Protein AF-A0A167E5V2-F1 (afdb_monomer)

pLDDT: mean 90.25, std 8.78, range [51.09, 97.5]

Secondary structure (DSSP, 8-state):
--HHHHHHHHHHHHHTT-SSHHHHHHHHHHHHHHHH-GGGHHHHHH-HHHHHHHHHHHHHHTT-SSHHHHHHHTT-

Nearest PDB structures (foldseek):
  5tqc-assembly1_A  TM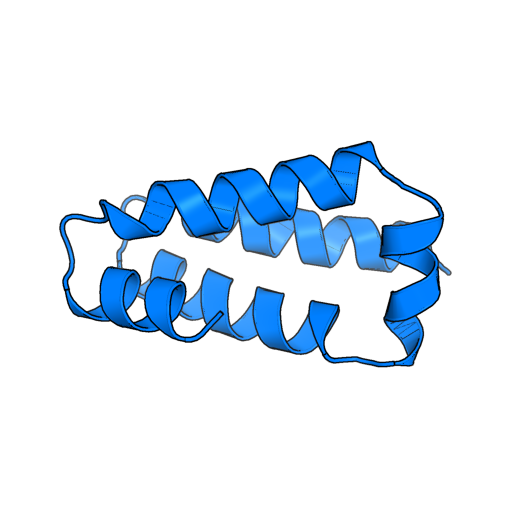=8.269E-01  e=1.191E+00  Homo sapiens
  5yvh-assembly1_A  TM=7.395E-01  e=1.413E+00  Homo sapiens
  8sgh-assembly1_A  TM=7.781E-01  e=1.990E+00  Homo sapiens
  3sla-assembly5_E  TM=3.563E-01  e=1.677E+00  Homo sapiens
  4djs-assembly1_A  TM=4.915E-01  e=4.959E+00  Homo sapiens

Structure (mmCIF, N/CA/C/O backbone):
data_AF-A0A167E5V2-F1
#
_entry.id   AF-A0A167E5V2-F1
#
loop_
_atom_site.group_PDB
_atom_site.id
_atom_site.type_symbol
_atom_site.label_atom_id
_atom_site.label_alt_id
_atom_site.label_comp_id
_atom_site.label_asym_id
_atom_site.label_entity_id
_atom_site.label_seq_id
_atom_site.pdbx_PDB_ins_code
_atom_site.Cartn_x
_atom_site.Cartn_y
_atom_site.Cartn_z
_atom_site.occupancy
_atom_site.B_iso_or_equiv
_atom_site.auth_seq_id
_atom_site.auth_comp_id
_atom_site.auth_asym_id
_atom_site.auth_atom_id
_atom_site.pdbx_PDB_model_num
ATOM 1 N N . MET A 1 1 ? 5.816 -10.980 -21.385 1.00 51.09 1 MET A N 1
ATOM 2 C CA . MET A 1 1 ? 5.547 -11.405 -19.991 1.00 51.09 1 MET A CA 1
ATOM 3 C C . MET A 1 1 ? 5.285 -10.239 -19.016 1.00 51.09 1 MET A C 1
ATOM 5 O O . MET A 1 1 ? 5.186 -10.496 -17.829 1.00 51.09 1 MET A O 1
ATOM 9 N N . GLN A 1 2 ? 5.084 -8.987 -19.466 1.00 53.59 2 GLN A N 1
ATOM 10 C CA . GLN A 1 2 ? 4.747 -7.858 -18.568 1.00 53.59 2 GLN A CA 1
ATOM 11 C C . GLN A 1 2 ? 3.267 -7.820 -18.137 1.00 53.59 2 GLN A C 1
ATOM 13 O O . GLN A 1 2 ? 2.981 -7.539 -16.980 1.00 53.59 2 GLN A O 1
ATOM 18 N N . ALA A 1 3 ? 2.329 -8.192 -19.020 1.00 57.53 3 ALA A N 1
ATOM 19 C CA . ALA A 1 3 ? 0.889 -8.176 -18.720 1.00 57.53 3 ALA A CA 1
ATOM 20 C C . ALA A 1 3 ? 0.501 -9.034 -17.497 1.00 57.53 3 ALA A C 1
ATOM 22 O O . ALA A 1 3 ? -0.420 -8.695 -16.759 1.00 57.53 3 ALA A O 1
ATOM 23 N N . SER A 1 4 ? 1.235 -10.122 -17.248 1.00 69.88 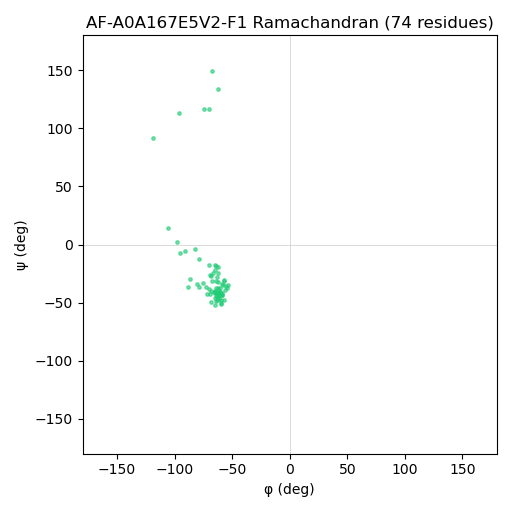4 SER A N 1
ATOM 24 C CA . SER A 1 4 ? 0.997 -11.013 -16.109 1.00 69.88 4 SER A CA 1
ATOM 25 C C . SER A 1 4 ? 1.329 -10.368 -14.760 1.00 69.88 4 SER A C 1
ATOM 27 O O . SER A 1 4 ? 0.746 -10.765 -13.760 1.00 69.88 4 SER A O 1
ATOM 29 N N . ARG A 1 5 ? 2.240 -9.384 -14.711 1.00 83.62 5 ARG A N 1
ATOM 30 C CA . ARG A 1 5 ? 2.670 -8.731 -13.460 1.00 83.62 5 ARG A CA 1
ATOM 31 C C . ARG A 1 5 ? 1.800 -7.541 -13.086 1.00 83.62 5 ARG A C 1
ATOM 33 O O . ARG A 1 5 ? 1.462 -7.402 -11.916 1.00 83.62 5 ARG A O 1
ATOM 40 N N . SER A 1 6 ? 1.333 -6.767 -14.067 1.00 84.31 6 SER A N 1
ATOM 41 C CA . SER A 1 6 ? 0.298 -5.749 -13.832 1.00 84.31 6 SER A CA 1
ATOM 42 C C . SER A 1 6 ? -0.946 -6.351 -13.175 1.00 84.31 6 SER A C 1
ATOM 44 O O . SER A 1 6 ? -1.526 -5.735 -12.289 1.00 84.31 6 SER A O 1
ATOM 46 N N . TYR A 1 7 ? -1.317 -7.580 -13.555 1.00 88.44 7 TYR A N 1
ATOM 47 C CA . TYR A 1 7 ? -2.409 -8.312 -12.913 1.00 88.44 7 TYR A CA 1
ATOM 48 C C . TYR A 1 7 ? -2.135 -8.615 -11.432 1.00 88.44 7 TYR A C 1
ATOM 50 O O . TYR A 1 7 ? -3.027 -8.453 -1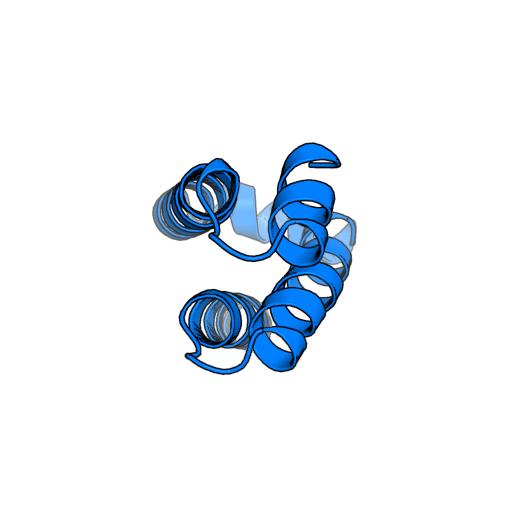0.607 1.00 88.44 7 TYR A O 1
ATOM 58 N N . VAL A 1 8 ? -0.908 -9.017 -11.080 1.00 90.81 8 VAL A N 1
ATOM 59 C CA . VAL A 1 8 ? -0.531 -9.281 -9.679 1.00 90.81 8 VAL A CA 1
ATOM 60 C C . VAL A 1 8 ? -0.614 -8.001 -8.852 1.00 90.81 8 VAL A C 1
ATOM 62 O O . VAL A 1 8 ? -1.199 -8.013 -7.775 1.00 90.81 8 VAL A O 1
ATOM 65 N N . ILE A 1 9 ? -0.107 -6.886 -9.381 1.00 91.94 9 ILE A N 1
ATOM 66 C CA . ILE A 1 9 ? -0.199 -5.585 -8.709 1.00 91.94 9 ILE A CA 1
ATOM 67 C C . ILE A 1 9 ? -1.662 -5.179 -8.537 1.00 91.94 9 ILE A C 1
ATOM 69 O O . ILE A 1 9 ? -2.045 -4.777 -7.444 1.00 91.94 9 ILE A O 1
ATOM 73 N N . GLN A 1 10 ? -2.493 -5.331 -9.571 1.00 92.50 10 GLN A N 1
ATOM 74 C CA . GLN A 1 10 ? -3.920 -5.027 -9.469 1.00 92.50 10 GLN A CA 1
ATOM 75 C C . GLN A 1 10 ? -4.606 -5.886 -8.400 1.00 92.50 10 GLN A C 1
ATOM 77 O O . GLN A 1 10 ? -5.331 -5.344 -7.574 1.00 92.50 10 GLN A O 1
ATOM 82 N N . ALA A 1 11 ? -4.314 -7.186 -8.340 1.00 93.88 11 ALA A N 1
ATOM 83 C CA . ALA A 1 11 ? -4.849 -8.057 -7.298 1.00 93.88 11 ALA A CA 1
ATOM 84 C C . ALA A 1 11 ? -4.419 -7.608 -5.887 1.00 93.88 11 ALA A C 1
ATOM 86 O O . ALA A 1 11 ? -5.219 -7.663 -4.955 1.00 93.88 11 ALA A O 1
ATOM 87 N N . SER A 1 12 ? -3.183 -7.125 -5.715 1.00 95.06 12 SER A N 1
ATOM 88 C CA . SER A 1 12 ? -2.737 -6.533 -4.447 1.00 95.06 12 SER A CA 1
ATOM 89 C C . SER A 1 12 ? -3.493 -5.244 -4.115 1.00 95.06 12 SER A C 1
ATOM 91 O O . SER A 1 12 ? -3.873 -5.043 -2.964 1.00 95.06 12 SER A O 1
ATOM 93 N N . LEU A 1 13 ? -3.763 -4.390 -5.109 1.00 95.06 13 LEU A N 1
ATOM 94 C CA . LEU A 1 13 ? -4.568 -3.176 -4.926 1.00 95.06 13 LEU A CA 1
ATOM 95 C C . LEU A 1 13 ? -6.015 -3.494 -4.537 1.00 95.06 13 LEU A C 1
ATOM 97 O O . LEU A 1 13 ? -6.579 -2.798 -3.695 1.00 95.06 13 LEU A O 1
ATOM 101 N N . ASP A 1 14 ? -6.592 -4.555 -5.097 1.00 95.62 14 ASP A N 1
ATOM 102 C CA . ASP A 1 14 ? -7.945 -4.997 -4.761 1.00 95.62 14 ASP A CA 1
ATOM 103 C C . ASP A 1 14 ? -8.014 -5.463 -3.295 1.00 95.62 14 ASP A C 1
ATOM 105 O O . ASP A 1 14 ? -8.918 -5.058 -2.562 1.00 95.62 14 ASP A O 1
ATOM 109 N N . LYS A 1 15 ? -7.002 -6.208 -2.819 1.00 96.19 15 LYS A N 1
ATOM 110 C CA . LYS A 1 15 ? -6.889 -6.610 -1.401 1.00 96.19 15 LYS A CA 1
ATOM 111 C C . LYS A 1 15 ? -6.833 -5.416 -0.447 1.00 96.19 15 LYS A C 1
ATOM 113 O O . LYS A 1 15 ? -7.376 -5.491 0.650 1.00 96.19 15 LYS A O 1
ATOM 118 N N . LEU A 1 16 ? -6.219 -4.296 -0.845 1.00 95.38 16 LEU A N 1
ATOM 119 C CA . LEU A 1 16 ? -6.171 -3.086 -0.012 1.00 95.38 16 LEU A CA 1
ATOM 120 C C . LEU A 1 16 ? -7.556 -2.473 0.237 1.00 95.38 16 LEU A C 1
ATOM 122 O O . LEU A 1 16 ? -7.698 -1.676 1.164 1.00 95.38 16 LEU A O 1
ATOM 126 N N . GLN A 1 17 ? -8.568 -2.808 -0.564 1.00 94.62 17 GLN A N 1
ATOM 127 C CA . GLN A 1 17 ? -9.941 -2.325 -0.392 1.00 94.62 17 GLN A CA 1
ATOM 128 C C . GLN A 1 17 ? -10.842 -3.320 0.348 1.00 94.62 17 GLN A C 1
ATOM 130 O O . GLN A 1 17 ? -12.024 -3.035 0.537 1.00 94.62 17 GLN A O 1
ATOM 135 N N . ASP A 1 18 ? -10.304 -4.462 0.780 1.00 97.44 18 ASP A N 1
ATOM 136 C CA . ASP A 1 18 ? -11.091 -5.478 1.466 1.00 97.44 18 ASP A CA 1
ATOM 137 C C . ASP A 1 18 ? -11.565 -5.000 2.850 1.00 97.44 18 ASP A C 1
ATOM 139 O O . ASP A 1 18 ? -10.906 -4.207 3.535 1.00 97.44 18 ASP A O 1
ATOM 143 N N . ILE A 1 19 ? -12.730 -5.489 3.271 1.00 96.06 19 ILE A N 1
ATOM 144 C CA . ILE A 1 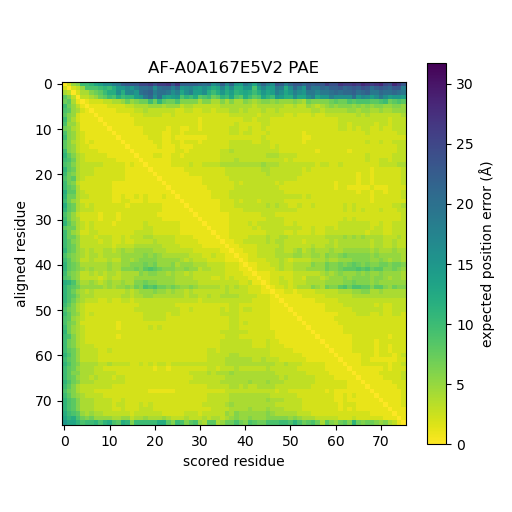19 ? -13.278 -5.222 4.601 1.00 96.06 19 ILE A CA 1
ATOM 145 C C . ILE A 1 19 ? -12.428 -5.880 5.694 1.00 96.06 19 ILE A C 1
ATOM 147 O O . ILE A 1 19 ? -12.303 -5.325 6.789 1.00 96.06 19 ILE A O 1
ATOM 151 N N . ASP A 1 20 ? -11.804 -7.015 5.379 1.00 97.38 20 ASP A N 1
ATOM 152 C CA . ASP A 1 20 ? -10.922 -7.747 6.272 1.00 97.38 20 ASP A CA 1
ATOM 153 C C . ASP A 1 20 ? -9.564 -7.026 6.400 1.00 97.38 20 ASP A C 1
ATOM 155 O O . ASP A 1 20 ? -8.832 -6.877 5.413 1.00 97.38 20 ASP A O 1
ATOM 159 N N . PRO A 1 21 ? -9.199 -6.551 7.604 1.00 96.06 21 PRO A N 1
ATOM 160 C CA . PRO A 1 21 ? -7.923 -5.883 7.811 1.00 96.06 21 PRO A CA 1
ATOM 161 C C . PRO A 1 21 ? -6.704 -6.773 7.562 1.00 96.06 21 PRO A C 1
ATOM 163 O O . PRO A 1 21 ? -5.673 -6.244 7.143 1.00 96.06 21 PRO A O 1
ATOM 166 N N . ASP A 1 22 ? -6.813 -8.090 7.738 1.00 96.69 22 ASP A N 1
ATOM 167 C CA . ASP A 1 22 ? -5.712 -9.017 7.475 1.00 96.69 22 ASP A CA 1
ATOM 168 C C . ASP A 1 22 ? -5.444 -9.109 5.969 1.00 96.69 22 ASP A C 1
ATOM 170 O O . ASP A 1 22 ? -4.291 -9.124 5.532 1.00 96.69 22 ASP A O 1
ATOM 174 N N . LEU A 1 23 ? -6.502 -9.086 5.148 1.00 97.19 23 LEU A N 1
ATOM 175 C CA .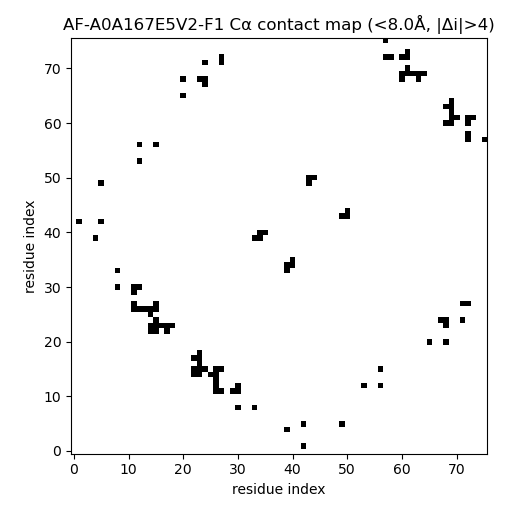 LEU A 1 23 ? -6.371 -9.006 3.691 1.00 97.19 23 LEU A CA 1
ATOM 176 C C . LEU A 1 23 ? -5.754 -7.679 3.253 1.00 97.19 23 LEU A C 1
ATOM 178 O O . LEU A 1 23 ? -4.864 -7.687 2.398 1.00 97.19 23 LEU A O 1
ATOM 182 N N . ARG A 1 24 ? -6.144 -6.555 3.869 1.00 97.06 24 ARG A N 1
ATOM 183 C CA . ARG A 1 24 ? -5.504 -5.257 3.595 1.00 97.06 24 ARG A CA 1
ATOM 184 C C . ARG A 1 24 ? -4.022 -5.268 3.966 1.00 97.06 24 ARG A C 1
ATOM 186 O O . ARG A 1 24 ? -3.189 -4.813 3.186 1.00 97.06 24 ARG A O 1
ATOM 193 N N . PHE A 1 25 ? -3.670 -5.830 5.119 1.00 95.50 25 PHE A N 1
ATOM 194 C CA . PHE A 1 25 ? -2.279 -5.982 5.538 1.00 95.50 25 PHE A CA 1
ATOM 195 C C . PHE A 1 25 ? -1.478 -6.859 4.564 1.00 95.50 25 PHE A C 1
ATOM 197 O O . PHE A 1 25 ? -0.388 -6.478 4.130 1.00 95.50 25 PHE A O 1
ATOM 204 N N . MET A 1 26 ? -2.024 -8.015 4.174 1.00 94.69 26 MET A N 1
ATOM 205 C CA . MET A 1 26 ? -1.398 -8.896 3.184 1.00 94.69 26 MET A CA 1
ATOM 206 C C . MET A 1 26 ? -1.232 -8.198 1.831 1.00 94.69 26 MET A C 1
ATOM 208 O O . MET A 1 26 ? -0.169 -8.302 1.223 1.00 94.69 26 MET A O 1
ATOM 212 N N . GLY A 1 27 ? -2.235 -7.432 1.391 1.00 94.50 27 GLY A N 1
ATOM 213 C CA . GLY A 1 27 ? -2.174 -6.631 0.169 1.00 94.50 27 GLY A CA 1
ATOM 214 C C . GLY A 1 27 ? -0.998 -5.656 0.165 1.00 94.50 27 GLY A C 1
ATOM 215 O O . GLY A 1 27 ? -0.309 -5.535 -0.845 1.00 94.50 27 GLY A O 1
ATOM 216 N N . PHE A 1 28 ? -0.700 -5.032 1.308 1.00 93.56 28 PHE A N 1
ATOM 217 C CA . PHE A 1 28 ? 0.497 -4.209 1.461 1.00 93.56 28 PHE A CA 1
ATOM 218 C C . PHE A 1 28 ? 1.784 -5.013 1.319 1.00 93.56 28 PHE A C 1
ATOM 220 O O . PHE A 1 28 ? 2.674 -4.614 0.570 1.00 93.56 28 PHE A O 1
ATOM 227 N N . SER A 1 29 ? 1.898 -6.149 2.007 1.00 91.50 29 SER A N 1
ATOM 228 C CA . SER A 1 29 ? 3.111 -6.961 1.911 1.00 91.50 29 SER A CA 1
ATOM 229 C C . SER A 1 29 ? 3.365 -7.434 0.477 1.00 91.50 29 SER A C 1
ATOM 231 O O . SER A 1 29 ? 4.501 -7.370 0.005 1.00 91.50 29 SER A O 1
ATOM 233 N N . ASP A 1 30 ? 2.318 -7.871 -0.223 1.00 93.25 30 ASP A N 1
ATOM 234 C CA . ASP A 1 30 ? 2.401 -8.322 -1.612 1.00 93.25 30 ASP A CA 1
ATOM 235 C C . ASP A 1 30 ? 2.792 -7.174 -2.546 1.00 93.25 30 ASP A C 1
ATOM 237 O O . ASP A 1 30 ? 3.689 -7.315 -3.377 1.00 93.25 30 ASP A O 1
ATOM 241 N N . LEU A 1 31 ? 2.154 -6.011 -2.386 1.00 93.31 31 LEU A N 1
ATOM 242 C CA . LEU A 1 31 ? 2.454 -4.827 -3.182 1.00 93.31 31 LEU A CA 1
ATOM 243 C C . LEU A 1 31 ? 3.915 -4.387 -2.994 1.00 93.31 31 LEU A C 1
ATOM 245 O O . LEU A 1 31 ? 4.576 -4.034 -3.971 1.00 93.31 31 LEU A O 1
ATOM 249 N N . ASN A 1 32 ? 4.440 -4.440 -1.762 1.00 91.31 32 ASN A N 1
ATOM 250 C CA . ASN A 1 32 ? 5.814 -4.020 -1.469 1.00 91.31 32 ASN A CA 1
ATOM 251 C C . ASN A 1 32 ? 6.825 -4.935 -2.160 1.00 91.31 32 ASN A C 1
ATOM 253 O O . ASN A 1 32 ? 7.798 -4.467 -2.752 1.00 91.31 32 ASN A O 1
ATOM 257 N N . ASN A 1 33 ? 6.557 -6.240 -2.147 1.00 91.06 33 ASN A N 1
ATOM 258 C CA . ASN A 1 33 ? 7.382 -7.223 -2.841 1.00 91.06 33 ASN A CA 1
ATOM 259 C C . ASN A 1 33 ? 7.403 -6.983 -4.357 1.00 91.06 33 ASN A C 1
ATOM 261 O O . ASN A 1 33 ? 8.450 -7.132 -4.983 1.00 91.06 33 ASN A O 1
ATOM 265 N N . GLU A 1 34 ? 6.281 -6.579 -4.960 1.00 90.44 34 GLU A N 1
ATOM 266 C CA . GLU A 1 34 ? 6.238 -6.297 -6.398 1.00 90.44 34 GLU A CA 1
ATOM 267 C C . GLU A 1 34 ? 6.954 -4.986 -6.764 1.00 90.44 34 GLU A C 1
ATOM 269 O O . GLU A 1 34 ? 7.604 -4.930 -7.806 1.00 90.44 34 GLU A O 1
ATOM 274 N N . ILE A 1 35 ? 6.882 -3.941 -5.935 1.00 87.62 35 ILE A N 1
ATOM 275 C CA . ILE A 1 35 ? 7.484 -2.630 -6.251 1.00 87.62 35 ILE A CA 1
ATOM 276 C C . ILE A 1 35 ? 8.988 -2.603 -5.968 1.00 87.62 35 ILE A C 1
ATOM 278 O O . ILE A 1 35 ? 9.746 -1.965 -6.696 1.00 87.62 35 ILE A O 1
ATOM 282 N N . THR A 1 36 ? 9.435 -3.318 -4.935 1.00 88.94 36 THR A N 1
ATOM 283 C CA . THR A 1 36 ? 10.864 -3.426 -4.600 1.00 88.94 36 THR A CA 1
ATOM 284 C C . THR A 1 36 ? 11.612 -4.416 -5.491 1.00 88.94 36 THR A C 1
ATOM 286 O O . THR A 1 36 ? 12.843 -4.406 -5.506 1.00 88.94 36 THR A O 1
ATOM 289 N N . ASN A 1 37 ? 10.901 -5.244 -6.264 1.00 89.75 37 ASN A N 1
ATOM 290 C CA . ASN A 1 37 ? 11.512 -6.150 -7.226 1.00 89.75 37 ASN A CA 1
ATOM 291 C C . ASN A 1 37 ? 12.108 -5.367 -8.420 1.00 89.75 37 ASN A C 1
ATOM 293 O O . ASN A 1 37 ? 11.352 -4.765 -9.191 1.00 89.75 37 ASN A O 1
ATOM 297 N N . PRO A 1 38 ? 13.438 -5.415 -8.642 1.00 87.31 38 PRO A N 1
ATOM 298 C CA . PRO A 1 38 ? 14.092 -4.704 -9.742 1.00 87.31 38 PRO A CA 1
ATOM 299 C C . PRO A 1 38 ? 13.554 -5.072 -11.130 1.00 87.31 38 PRO A C 1
ATOM 301 O O . PRO A 1 38 ? 13.511 -4.216 -12.016 1.00 87.31 38 PRO A O 1
ATOM 304 N N . ASP A 1 39 ? 13.085 -6.310 -11.312 1.00 88.06 39 ASP A N 1
ATOM 305 C CA . ASP A 1 39 ? 12.534 -6.789 -12.584 1.00 88.06 39 ASP A CA 1
ATOM 306 C C . ASP A 1 39 ? 11.244 -6.045 -12.976 1.00 88.06 39 ASP A C 1
ATOM 308 O O . ASP A 1 39 ? 10.889 -5.971 -14.156 1.00 88.06 39 ASP A O 1
ATOM 312 N N . ASN A 1 40 ? 10.556 -5.450 -11.996 1.00 86.75 40 ASN A N 1
ATOM 313 C CA . ASN A 1 40 ? 9.305 -4.722 -12.187 1.00 86.75 40 ASN A CA 1
ATOM 314 C C . ASN A 1 40 ? 9.500 -3.205 -12.357 1.00 86.75 40 ASN A C 1
ATOM 316 O O . ASN A 1 40 ? 8.547 -2.511 -12.711 1.00 8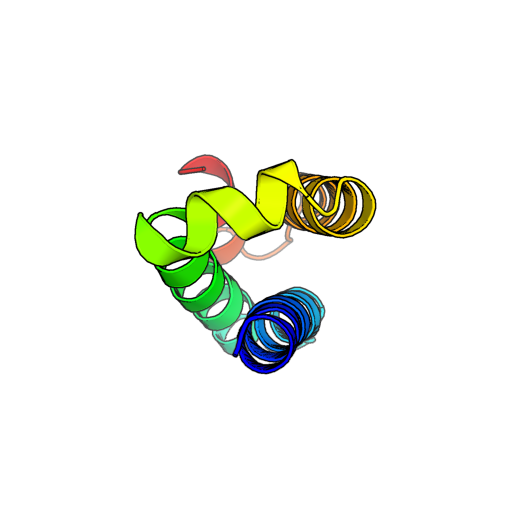6.75 40 ASN A O 1
ATOM 320 N N . ALA A 1 41 ? 10.711 -2.663 -12.180 1.00 82.75 41 ALA A N 1
ATOM 321 C CA . ALA A 1 41 ? 10.958 -1.214 -12.245 1.00 82.75 41 ALA A CA 1
ATOM 322 C C . ALA A 1 41 ? 10.545 -0.586 -13.596 1.00 82.75 41 ALA A C 1
ATOM 324 O O . ALA A 1 41 ? 10.020 0.531 -13.660 1.00 82.75 41 ALA A O 1
ATOM 325 N N . GLY A 1 42 ? 10.721 -1.333 -14.693 1.00 84.88 42 GLY A N 1
ATOM 326 C CA . GLY A 1 42 ? 10.300 -0.905 -16.030 1.00 84.88 42 GLY A CA 1
ATOM 327 C C . GLY A 1 42 ? 8.779 -0.791 -16.195 1.00 84.88 42 GLY A C 1
ATOM 328 O O . GLY A 1 42 ? 8.320 -0.019 -17.034 1.00 84.88 42 GLY A O 1
ATOM 329 N N . LEU A 1 43 ? 7.994 -1.509 -15.385 1.00 85.00 43 LEU A N 1
ATOM 330 C CA . LEU A 1 43 ? 6.532 -1.509 -15.443 1.00 85.00 43 LEU A CA 1
ATOM 331 C C . LEU A 1 43 ? 5.956 -0.159 -14.994 1.00 85.00 43 LEU A C 1
ATOM 333 O O . LEU A 1 43 ? 5.172 0.450 -15.714 1.00 85.00 43 LEU A O 1
ATOM 337 N N . PHE A 1 44 ? 6.410 0.340 -13.844 1.00 84.38 44 PHE A N 1
ATOM 338 C CA . PHE A 1 44 ? 5.965 1.619 -13.275 1.00 84.38 44 PHE A CA 1
ATOM 339 C C . PHE A 1 44 ? 6.418 2.826 -14.105 1.00 84.38 44 PHE A C 1
ATOM 341 O O . PHE A 1 44 ? 5.760 3.867 -14.118 1.00 84.38 44 PHE A O 1
ATOM 348 N N . SER A 1 45 ? 7.529 2.668 -14.829 1.00 85.00 45 SER A N 1
ATOM 349 C CA . SER A 1 45 ? 8.040 3.677 -15.763 1.00 85.00 45 SER A CA 1
ATOM 350 C C . SER A 1 45 ? 7.232 3.732 -17.065 1.00 85.00 45 SER A C 1
ATOM 352 O O . SER A 1 45 ? 7.098 4.796 -17.663 1.00 85.00 45 SER A O 1
ATOM 354 N N . ALA A 1 46 ? 6.704 2.588 -17.513 1.00 87.31 46 ALA A N 1
ATOM 355 C CA . ALA A 1 46 ? 5.930 2.471 -18.747 1.00 87.31 46 ALA A CA 1
ATOM 356 C C . ALA A 1 46 ? 4.432 2.770 -18.556 1.00 87.31 46 ALA A C 1
ATOM 358 O O . ALA A 1 46 ? 3.788 3.253 -19.486 1.00 87.31 46 ALA A O 1
ATOM 359 N N . A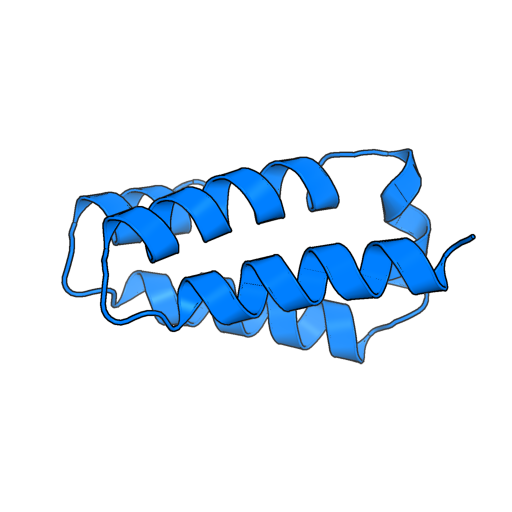SP A 1 47 ? 3.882 2.503 -17.368 1.00 88.94 47 ASP A N 1
ATOM 360 C CA . ASP A 1 47 ? 2.466 2.696 -17.047 1.00 88.94 47 ASP A CA 1
ATOM 361 C C . ASP A 1 47 ? 2.278 3.706 -15.905 1.00 88.94 47 ASP A C 1
ATOM 363 O O . ASP A 1 47 ? 2.248 3.382 -14.715 1.00 88.94 47 ASP A O 1
ATOM 367 N N . VAL A 1 48 ? 2.118 4.973 -16.290 1.00 90.25 48 VAL A N 1
ATOM 368 C CA . VAL A 1 48 ? 1.880 6.083 -15.356 1.00 90.25 48 VAL A CA 1
ATOM 369 C C . VAL A 1 48 ? 0.555 5.921 -14.608 1.00 90.25 48 VAL A C 1
ATOM 371 O O . VAL A 1 48 ? 0.441 6.374 -13.466 1.00 90.25 48 VAL A O 1
ATOM 374 N N . GLN A 1 49 ? -0.456 5.300 -15.223 1.00 91.25 49 GLN A N 1
ATOM 375 C CA . GLN A 1 49 ? -1.757 5.137 -14.582 1.00 91.25 49 GLN A CA 1
ATOM 376 C C . GLN A 1 49 ? -1.679 4.103 -13.461 1.00 91.25 49 GLN A C 1
ATOM 378 O O . GLN A 1 49 ? -2.184 4.360 -12.368 1.00 91.25 49 GLN A O 1
ATOM 383 N N . LEU A 1 50 ? -0.990 2.986 -13.697 1.00 90.44 50 LEU A N 1
ATOM 384 C CA . LEU A 1 50 ? -0.700 1.998 -12.664 1.00 90.44 50 LEU A CA 1
ATOM 385 C C . LEU A 1 50 ? 0.055 2.633 -11.490 1.00 90.44 50 LEU A C 1
ATOM 387 O O . LEU A 1 50 ? -0.357 2.482 -10.342 1.00 90.44 50 LEU A O 1
ATOM 391 N N . THR A 1 51 ? 1.098 3.414 -11.775 1.00 91.25 51 THR A N 1
ATOM 392 C CA . THR A 1 51 ? 1.878 4.121 -10.747 1.00 91.25 51 THR A CA 1
ATOM 393 C C . THR A 1 51 ? 1.013 5.074 -9.920 1.00 91.25 51 THR A C 1
ATOM 395 O O . THR A 1 51 ? 1.095 5.081 -8.692 1.00 91.25 51 THR A O 1
ATOM 398 N N . ARG A 1 52 ? 0.119 5.840 -10.559 1.00 94.00 52 ARG A N 1
ATOM 399 C CA . ARG A 1 52 ? -0.836 6.708 -9.847 1.00 94.00 52 ARG A CA 1
ATOM 400 C C . ARG A 1 52 ? -1.790 5.915 -8.960 1.00 94.00 52 ARG A C 1
ATOM 402 O O . ARG A 1 52 ? -2.034 6.326 -7.830 1.00 94.00 52 ARG A O 1
ATOM 409 N N . ASN A 1 53 ? -2.318 4.797 -9.454 1.00 93.69 53 ASN A N 1
ATOM 410 C CA . ASN A 1 53 ? -3.234 3.953 -8.688 1.00 93.69 53 ASN A CA 1
ATOM 411 C C . ASN A 1 53 ? -2.554 3.394 -7.432 1.00 93.69 53 ASN A C 1
ATOM 413 O O . ASN A 1 53 ? -3.143 3.443 -6.356 1.00 93.69 53 ASN A O 1
ATOM 417 N N . VAL A 1 54 ? -1.305 2.938 -7.559 1.00 93.00 54 VAL A N 1
ATOM 418 C CA . VAL A 1 54 ? -0.489 2.461 -6.433 1.00 93.00 54 VAL A CA 1
ATOM 419 C C . VAL A 1 54 ? -0.287 3.558 -5.391 1.00 93.00 54 VAL A C 1
ATOM 421 O O . VAL A 1 54 ? -0.593 3.345 -4.220 1.00 93.00 54 VAL A O 1
ATOM 424 N N . ILE A 1 55 ? 0.161 4.746 -5.808 1.00 93.31 55 ILE A N 1
ATOM 425 C CA . ILE A 1 55 ? 0.391 5.873 -4.891 1.00 93.31 55 ILE A CA 1
ATOM 426 C C . ILE A 1 55 ? -0.905 6.253 -4.166 1.00 93.31 55 ILE A C 1
ATOM 428 O O . ILE A 1 55 ? -0.916 6.371 -2.943 1.00 93.31 55 ILE A O 1
ATOM 432 N N . ASN A 1 56 ? -2.013 6.395 -4.896 1.00 95.06 56 ASN A N 1
ATOM 433 C CA . ASN A 1 56 ? -3.305 6.745 -4.303 1.00 95.06 56 ASN A CA 1
ATOM 434 C C . ASN A 1 56 ? -3.791 5.681 -3.312 1.00 95.06 56 ASN A C 1
ATOM 436 O O . ASN A 1 56 ? -4.333 6.026 -2.263 1.00 95.06 56 ASN A O 1
ATOM 440 N N . ALA A 1 57 ? -3.584 4.398 -3.622 1.00 93.12 57 ALA A N 1
ATOM 441 C CA . ALA A 1 57 ? -3.944 3.315 -2.722 1.00 93.12 57 ALA A CA 1
ATOM 442 C C . ALA A 1 57 ? -3.145 3.396 -1.416 1.00 93.12 57 ALA A C 1
ATOM 444 O O . ALA A 1 57 ? -3.756 3.372 -0.352 1.00 93.12 57 ALA A O 1
ATOM 445 N N . ILE A 1 58 ? -1.822 3.584 -1.481 1.00 93.06 58 ILE A N 1
ATOM 446 C CA . ILE A 1 58 ? -0.967 3.735 -0.292 1.00 93.06 58 ILE A CA 1
ATOM 447 C C . ILE A 1 58 ? -1.416 4.942 0.543 1.00 93.06 58 ILE A C 1
ATOM 449 O O . ILE A 1 58 ? -1.677 4.798 1.737 1.00 93.06 58 ILE A O 1
ATOM 453 N N . LEU A 1 59 ? -1.586 6.109 -0.090 1.00 95.19 59 LEU A N 1
ATOM 454 C CA . LEU A 1 59 ? -2.011 7.335 0.593 1.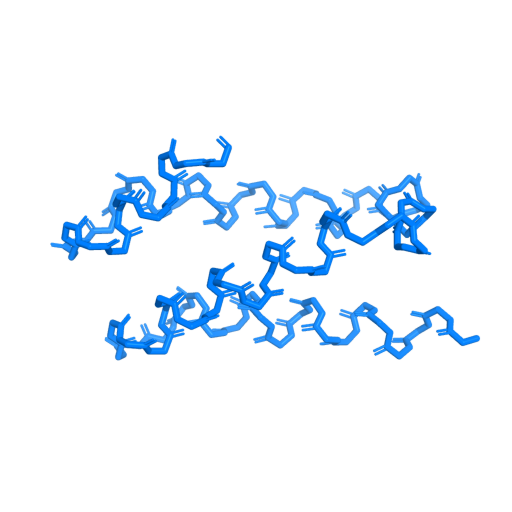00 95.19 59 LEU A CA 1
ATOM 455 C C . LEU A 1 59 ? -3.365 7.166 1.292 1.00 95.19 59 LEU A C 1
ATOM 457 O O . LEU A 1 59 ? -3.514 7.590 2.434 1.00 95.19 59 LEU A O 1
ATOM 461 N N . SER A 1 60 ? -4.328 6.493 0.654 1.00 94.44 60 SER A N 1
ATOM 462 C CA . SER A 1 60 ? -5.655 6.266 1.246 1.00 94.44 60 SER A CA 1
ATOM 463 C C . SER A 1 60 ? -5.622 5.444 2.539 1.00 94.44 60 SER A C 1
ATOM 465 O O . SER A 1 60 ? -6.528 5.545 3.359 1.00 94.44 60 SER A O 1
ATOM 467 N N . LYS A 1 61 ? -4.585 4.625 2.745 1.00 94.69 61 LYS A N 1
ATOM 468 C CA . LYS A 1 61 ? -4.460 3.767 3.932 1.00 94.69 61 LYS A CA 1
ATOM 469 C C . LYS A 1 61 ? -3.705 4.431 5.078 1.00 94.69 61 LYS A C 1
ATOM 471 O O . LYS A 1 61 ? -3.696 3.888 6.178 1.00 94.69 61 LYS A O 1
ATOM 476 N N . LEU A 1 62 ? -3.146 5.626 4.875 1.00 95.19 62 LEU A N 1
ATOM 477 C CA . LEU A 1 62 ? -2.696 6.468 5.990 1.00 95.19 62 LEU A CA 1
ATOM 478 C C . LEU A 1 62 ? -3.863 6.869 6.905 1.00 95.19 62 LEU A C 1
ATOM 480 O O . LEU A 1 62 ? -3.642 7.223 8.059 1.00 95.19 62 LEU A O 1
ATOM 484 N N . GLU A 1 63 ? -5.096 6.772 6.410 1.00 95.12 63 GLU A N 1
ATOM 485 C CA . GLU A 1 63 ? -6.334 7.010 7.155 1.00 95.12 63 GLU A CA 1
ATOM 486 C C . GLU A 1 63 ? -7.073 5.699 7.501 1.00 95.12 63 GLU A C 1
ATOM 488 O O . GLU A 1 63 ? -8.246 5.734 7.870 1.00 95.12 63 GLU A O 1
ATOM 493 N N . ASP A 1 64 ? -6.423 4.529 7.378 1.00 96.56 64 ASP A N 1
ATOM 494 C CA . ASP A 1 64 ? -7.065 3.249 7.705 1.00 96.56 64 ASP A CA 1
ATOM 495 C C . ASP A 1 64 ? -7.452 3.206 9.197 1.00 96.56 64 ASP A C 1
ATOM 497 O O . ASP A 1 64 ? -6.631 3.547 10.055 1.00 96.56 64 ASP A O 1
ATOM 501 N N . PRO A 1 65 ? -8.679 2.770 9.543 1.00 95.31 65 PRO A N 1
ATOM 502 C CA . PRO A 1 65 ? -9.119 2.699 10.936 1.00 95.31 65 PRO A CA 1
ATOM 503 C C . PRO A 1 65 ? -8.330 1.678 11.766 1.00 95.31 65 PRO A C 1
ATOM 505 O O . PRO A 1 65 ? -8.374 1.725 12.996 1.00 95.31 65 PRO A O 1
ATOM 508 N N . ILE A 1 66 ? -7.632 0.740 11.120 1.00 97.50 66 ILE A N 1
ATOM 509 C CA . ILE A 1 66 ? -6.812 -0.259 11.794 1.00 97.50 66 ILE A CA 1
ATOM 510 C C . ILE A 1 66 ? -5.365 0.218 11.837 1.00 97.50 66 ILE A C 1
ATOM 512 O O . ILE A 1 66 ? -4.673 0.273 10.821 1.00 97.50 66 ILE A O 1
ATOM 516 N N . THR A 1 67 ? -4.882 0.498 13.049 1.00 96.00 67 THR A N 1
ATOM 517 C CA . THR A 1 67 ? -3.530 1.020 13.302 1.00 96.00 67 THR A CA 1
ATOM 518 C C . THR A 1 67 ? -2.431 0.161 12.680 1.00 96.00 67 THR A C 1
ATOM 520 O O . THR A 1 67 ? -1.425 0.690 12.222 1.00 96.00 67 THR A O 1
ATOM 523 N N . GLU A 1 68 ? -2.597 -1.160 12.628 1.00 94.62 68 GLU A N 1
ATOM 524 C CA . GLU A 1 68 ? -1.600 -2.041 12.017 1.00 94.62 68 GLU A CA 1
ATOM 525 C C . GLU A 1 68 ? -1.500 -1.857 10.493 1.00 94.62 68 GLU A C 1
ATOM 527 O O . GLU A 1 68 ? -0.393 -1.795 9.956 1.00 94.62 68 GLU A O 1
ATOM 532 N N . VAL A 1 69 ? -2.632 -1.678 9.807 1.00 94.56 69 VAL A N 1
ATOM 533 C CA . VAL A 1 69 ? -2.676 -1.389 8.364 1.00 94.56 69 VAL A CA 1
ATOM 534 C C . VAL A 1 69 ? -2.130 0.013 8.086 1.00 94.56 69 VAL A C 1
ATOM 536 O O . VAL A 1 69 ? -1.301 0.190 7.194 1.00 94.56 69 VAL A O 1
ATOM 539 N N . GLN A 1 70 ? -2.504 0.997 8.906 1.00 95.62 70 GLN A N 1
ATOM 540 C CA . GLN A 1 70 ? -1.954 2.353 8.845 1.00 95.62 70 GLN A CA 1
ATOM 541 C C . GLN A 1 70 ? -0.427 2.362 9.040 1.00 95.62 70 GLN A C 1
ATOM 543 O O . GLN A 1 70 ? 0.303 3.019 8.297 1.00 95.62 70 GLN A O 1
ATOM 548 N N . ASN A 1 71 ? 0.079 1.586 10.003 1.00 94.00 71 ASN A N 1
ATOM 549 C CA . ASN A 1 71 ? 1.512 1.425 10.244 1.00 94.00 71 ASN A CA 1
ATOM 550 C C . ASN A 1 71 ? 2.236 0.795 9.058 1.00 94.00 71 ASN A C 1
ATOM 552 O O . ASN A 1 71 ? 3.410 1.097 8.854 1.00 94.00 71 ASN A O 1
ATOM 556 N N . GLN A 1 72 ? 1.579 -0.087 8.298 1.00 91.50 72 GLN A N 1
ATOM 557 C CA . GLN A 1 72 ? 2.153 -0.562 7.046 1.00 91.50 72 GLN A CA 1
ATOM 55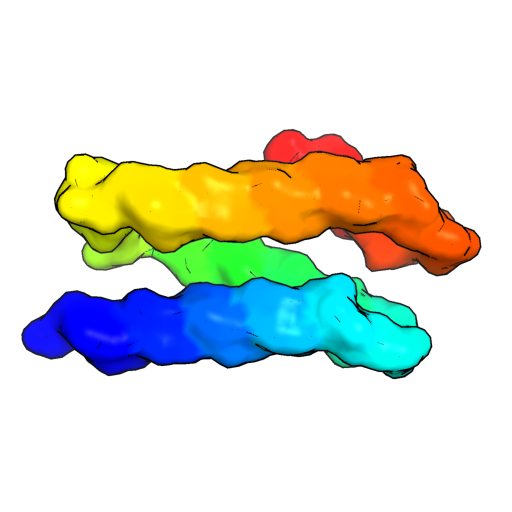8 C C . GLN A 1 72 ? 2.269 0.587 6.060 1.00 91.50 72 GLN A C 1
ATOM 560 O O . GLN A 1 72 ? 3.380 0.824 5.615 1.00 91.50 72 GLN A O 1
ATOM 565 N N . ALA A 1 73 ? 1.199 1.347 5.812 1.00 91.50 73 ALA A N 1
ATOM 566 C CA . ALA A 1 73 ? 1.204 2.483 4.885 1.00 91.50 73 ALA A CA 1
ATOM 567 C C . ALA A 1 73 ? 2.289 3.536 5.199 1.00 91.50 73 ALA A C 1
ATOM 569 O O . ALA A 1 73 ? 2.892 4.074 4.280 1.00 91.50 73 ALA A O 1
ATOM 570 N N . MET A 1 74 ? 2.597 3.792 6.476 1.00 91.12 74 MET A N 1
ATOM 571 C CA . MET A 1 74 ? 3.655 4.738 6.876 1.00 91.12 74 MET A CA 1
ATOM 572 C C . MET A 1 74 ? 5.089 4.267 6.588 1.00 91.12 74 MET A C 1
ATOM 574 O O . MET A 1 74 ? 6.010 5.079 6.633 1.00 91.12 74 MET A O 1
ATOM 578 N N . LYS A 1 75 ? 5.310 2.969 6.351 1.00 87.56 75 LYS A N 1
ATOM 579 C CA . LYS A 1 75 ? 6.644 2.421 6.035 1.00 87.56 75 LYS A CA 1
ATOM 580 C C . LYS A 1 75 ? 7.028 2.585 4.560 1.00 87.56 75 LYS A C 1
ATOM 582 O O . LYS A 1 75 ? 8.131 2.176 4.200 1.00 87.56 75 LYS A O 1
ATOM 587 N N . TRP A 1 76 ? 6.119 3.111 3.741 1.00 77.06 76 TRP A N 1
ATOM 588 C CA . TRP A 1 76 ? 6.267 3.272 2.296 1.00 77.06 76 TRP A CA 1
ATOM 589 C C . TRP A 1 76 ? 6.908 4.594 1.897 1.00 77.06 76 TRP A C 1
ATOM 591 O O . TRP A 1 76 ? 6.610 5.622 2.544 1.00 77.06 76 TRP A O 1
#

Organism: NCBI:txid796027

Radius of gyration: 12.0 Å; Cα contacts (8 Å, |Δi|>4): 58; chains: 1; bounding box: 27×19×33 Å

Solvent-accessible surface area (backbone atoms only — not comparable to full-atom values): 4232 Å² total; per-residue (Å²): 128,64,74,67,51,56,51,53,49,48,54,20,55,54,28,55,69,44,90,49,63,66,46,24,41,49,14,50,58,52,40,49,57,52,67,72,32,76,90,42,51,63,52,52,74,73,32,60,65,61,43,50,52,52,52,52,54,45,59,60,28,62,71,40,91,47,66,71,45,16,54,52,37,68,74,108

Foldseek 3Di:
DLVVLLVQLVCLLVQCPDPDVVSVLVSLVSNVVQCPDPVCVVVCVVDVPSVVSVVVSLVVQCPPPDVSSVVSSVVD

Sequence (76 aa):
MQASRSYVIQASLDKLQDIDPDLRFMGFSDLNNEITNPDNAGLFSADVQLTRNVINAILSKLEDPITEVQNQAMKW

InterPro domains:
  IPR011989 Armadillo-like helical [G3DSA:1.25.10.10] (2-76)

Mean predicted aligned error: 3.56 Å